Protein AF-A0A7W0SHC7-F1 (afdb_monomer_lite)

Structure (mmCIF, N/CA/C/O backbone):
data_AF-A0A7W0SHC7-F1
#
_entry.id   AF-A0A7W0SHC7-F1
#
loop_
_atom_site.group_PDB
_atom_site.id
_atom_site.type_symbol
_atom_site.label_atom_id
_atom_site.label_alt_id
_atom_site.label_comp_id
_atom_site.label_asym_id
_atom_site.label_entity_id
_atom_site.label_seq_id
_atom_site.pdbx_PDB_ins_code
_atom_site.Cartn_x
_atom_site.Cartn_y
_atom_site.Cartn_z
_atom_site.occupancy
_atom_site.B_iso_or_equiv
_atom_site.auth_seq_id
_atom_site.auth_comp_id
_atom_site.auth_asym_id
_atom_site.auth_atom_id
_atom_site.pdbx_PDB_model_num
ATOM 1 N N . ASN A 1 1 ? 15.297 6.493 -2.802 1.00 87.38 1 ASN A N 1
ATOM 2 C CA . ASN A 1 1 ? 15.913 5.170 -2.515 1.00 87.38 1 ASN A CA 1
ATOM 3 C C . ASN A 1 1 ? 14.807 4.181 -2.105 1.00 87.38 1 ASN A C 1
ATOM 5 O O . ASN A 1 1 ? 13.716 4.627 -1.783 1.00 87.38 1 ASN A O 1
ATOM 9 N N . THR A 1 2 ? 15.013 2.858 -2.148 1.00 94.94 2 THR A N 1
ATOM 10 C CA . THR A 1 2 ? 14.005 1.851 -1.747 1.00 94.94 2 THR A CA 1
ATOM 11 C C . THR A 1 2 ? 13.662 1.906 -0.259 1.00 94.94 2 THR A C 1
ATOM 13 O O . THR A 1 2 ? 12.513 1.664 0.089 1.00 94.94 2 THR A O 1
ATOM 16 N N . GLN A 1 3 ? 14.619 2.261 0.603 1.00 95.69 3 GLN A N 1
ATOM 17 C CA . GLN A 1 3 ? 14.370 2.440 2.038 1.00 95.69 3 GLN A CA 1
ATOM 18 C C . GLN A 1 3 ? 13.398 3.597 2.308 1.00 95.69 3 GLN A C 1
ATOM 20 O O . GLN A 1 3 ? 12.382 3.399 2.962 1.00 95.69 3 GLN A O 1
ATOM 25 N N . GLU A 1 4 ? 13.644 4.765 1.709 1.00 95.94 4 GLU A N 1
ATOM 26 C CA . GLU A 1 4 ? 12.741 5.924 1.810 1.00 95.94 4 GLU A CA 1
ATOM 27 C C . GLU A 1 4 ? 11.330 5.591 1.309 1.00 95.94 4 GLU A C 1
ATOM 29 O O . GLU A 1 4 ? 10.344 6.032 1.884 1.00 95.94 4 GLU A O 1
ATOM 34 N N . ALA A 1 5 ? 11.216 4.774 0.254 1.00 96.56 5 ALA A N 1
ATOM 35 C CA . ALA A 1 5 ? 9.915 4.339 -0.245 1.00 96.56 5 ALA A CA 1
ATOM 36 C C . ALA A 1 5 ? 9.159 3.459 0.765 1.00 96.56 5 ALA A C 1
ATOM 38 O O . ALA A 1 5 ? 7.940 3.567 0.855 1.00 96.56 5 ALA A O 1
ATOM 39 N N . ARG A 1 6 ? 9.860 2.608 1.529 1.00 97.88 6 ARG A N 1
ATOM 40 C CA . ARG A 1 6 ? 9.243 1.801 2.597 1.00 97.88 6 ARG A CA 1
ATOM 41 C C . ARG A 1 6 ? 8.738 2.684 3.729 1.00 97.88 6 ARG A C 1
ATOM 43 O O . ARG A 1 6 ? 7.591 2.554 4.135 1.00 97.88 6 ARG A O 1
ATOM 50 N N . GLU A 1 7 ? 9.569 3.614 4.188 1.00 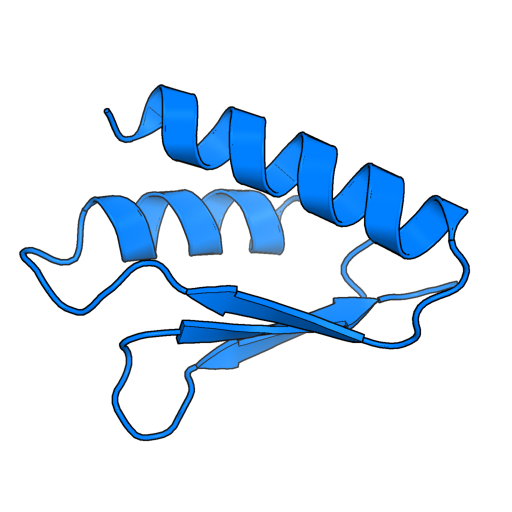98.12 7 GLU A N 1
ATOM 51 C CA . GLU A 1 7 ? 9.210 4.547 5.263 1.00 98.12 7 GLU A CA 1
ATOM 52 C C . GLU A 1 7 ? 8.030 5.442 4.870 1.00 98.12 7 GLU A C 1
ATOM 54 O O . GLU A 1 7 ? 7.084 5.590 5.642 1.00 98.12 7 GLU A O 1
ATOM 59 N N . ALA A 1 8 ? 8.034 5.965 3.640 1.00 98.06 8 ALA A N 1
ATOM 60 C CA . ALA A 1 8 ? 6.937 6.774 3.125 1.00 98.06 8 ALA A CA 1
ATOM 61 C C . ALA A 1 8 ? 5.624 5.983 3.025 1.00 98.06 8 ALA A C 1
ATOM 63 O O . ALA A 1 8 ? 4.573 6.502 3.389 1.00 98.06 8 ALA A O 1
ATOM 64 N N . VAL A 1 9 ? 5.668 4.731 2.552 1.00 98.25 9 VAL A N 1
ATOM 65 C CA . VAL A 1 9 ? 4.464 3.890 2.458 1.00 98.25 9 VAL A CA 1
ATOM 66 C C . VAL A 1 9 ? 3.922 3.521 3.830 1.00 98.25 9 VAL A C 1
ATOM 68 O O . VAL A 1 9 ? 2.712 3.593 4.012 1.00 98.25 9 VAL A O 1
ATOM 71 N N . ARG A 1 10 ? 4.789 3.184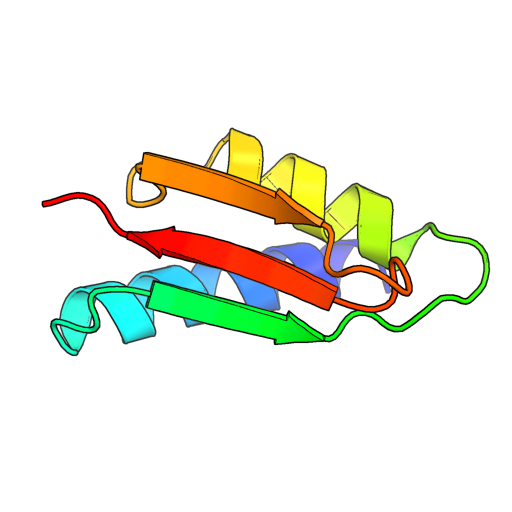 4.790 1.00 98.38 10 ARG A N 1
ATOM 72 C CA . ARG A 1 10 ? 4.392 2.922 6.177 1.00 98.38 10 ARG A CA 1
ATOM 73 C C . ARG A 1 10 ? 3.622 4.105 6.766 1.00 98.38 10 ARG A C 1
ATOM 75 O O . ARG A 1 10 ? 2.461 3.954 7.119 1.00 98.38 10 ARG A O 1
ATOM 82 N N . SER A 1 11 ? 4.234 5.293 6.761 1.00 98.44 11 SER A N 1
ATOM 83 C CA . SER A 1 11 ? 3.593 6.509 7.283 1.00 98.44 11 SER A CA 1
ATOM 84 C C . SER A 1 11 ? 2.284 6.820 6.560 1.00 98.44 11 SER A C 1
ATOM 86 O O . SER A 1 11 ? 1.296 7.167 7.192 1.00 98.44 11 SER A O 1
ATOM 88 N N . PHE A 1 12 ? 2.253 6.664 5.235 1.00 98.50 12 PHE A N 1
ATOM 89 C CA . PHE A 1 12 ? 1.054 6.918 4.444 1.00 98.50 12 PHE A CA 1
ATOM 90 C C . PHE A 1 12 ? -0.103 5.968 4.784 1.00 98.50 12 PHE A C 1
ATOM 92 O O . PHE A 1 12 ? -1.254 6.399 4.818 1.00 98.50 12 PHE A O 1
ATOM 99 N N . VAL A 1 13 ? 0.184 4.684 5.016 1.00 98.38 13 VAL A N 1
ATOM 100 C CA . VAL A 1 13 ? -0.828 3.699 5.419 1.00 98.38 13 VAL A CA 1
ATOM 101 C C . VAL A 1 13 ? -1.336 3.992 6.828 1.00 98.38 13 VAL A C 1
ATOM 103 O O . VAL A 1 13 ? -2.549 3.968 7.029 1.00 98.38 13 VAL A O 1
ATOM 106 N N . ASP A 1 14 ? -0.441 4.314 7.766 1.00 98.19 14 ASP A N 1
ATOM 107 C CA . ASP A 1 14 ? -0.817 4.732 9.122 1.00 98.19 14 ASP A CA 1
ATOM 108 C C . ASP A 1 14 ? -1.760 5.946 9.076 1.00 98.19 14 ASP A C 1
ATOM 110 O O . ASP A 1 14 ? -2.859 5.899 9.631 1.00 98.19 14 ASP A O 1
ATOM 114 N N . ASP A 1 15 ? -1.382 6.998 8.344 1.00 98.56 15 ASP A N 1
ATOM 115 C CA . ASP A 1 15 ? -2.176 8.224 8.202 1.00 98.56 15 ASP A CA 1
ATOM 116 C C . ASP A 1 15 ? -3.544 7.959 7.552 1.00 98.56 15 ASP A C 1
ATOM 118 O O . ASP A 1 15 ? -4.564 8.510 7.972 1.00 98.56 15 ASP A O 1
ATOM 122 N N . ALA A 1 16 ? -3.588 7.101 6.530 1.00 98.38 16 ALA A N 1
ATOM 123 C CA . ALA A 1 16 ? -4.825 6.749 5.843 1.00 98.38 16 ALA A CA 1
ATOM 124 C C . ALA A 1 16 ? -5.787 5.953 6.734 1.00 98.38 16 ALA A C 1
ATOM 126 O O . ALA A 1 16 ? -6.993 6.212 6.717 1.00 98.38 16 ALA A O 1
ATOM 127 N N . ALA A 1 17 ? -5.257 5.020 7.526 1.00 97.44 17 ALA A N 1
ATOM 128 C CA . ALA A 1 17 ? -6.036 4.258 8.492 1.00 97.44 17 ALA A CA 1
ATOM 129 C C . ALA A 1 17 ? -6.559 5.161 9.621 1.00 97.44 17 ALA A C 1
ATOM 131 O O . ALA A 1 17 ? -7.744 5.123 9.942 1.00 97.44 17 ALA A O 1
ATOM 132 N N . LEU A 1 18 ? -5.716 6.054 10.155 1.00 97.25 18 LEU A N 1
ATOM 133 C CA . LEU A 1 18 ? -6.109 7.083 11.129 1.00 97.25 18 LEU A CA 1
ATOM 134 C C . LEU A 1 18 ? -7.214 8.006 10.599 1.00 97.25 18 LEU A C 1
ATOM 136 O O . LEU A 1 18 ? -8.096 8.418 11.353 1.00 97.25 18 LEU A O 1
ATOM 140 N N . ALA A 1 19 ? -7.189 8.317 9.303 1.00 97.75 19 ALA A N 1
ATOM 141 C CA . ALA A 1 19 ? -8.222 9.100 8.634 1.00 97.75 19 ALA A CA 1
ATOM 142 C C . 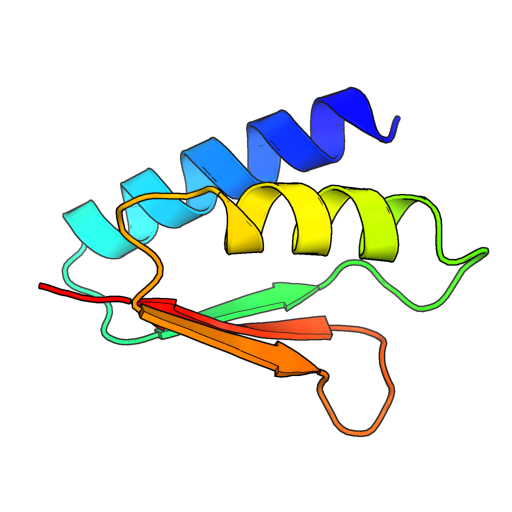ALA A 1 19 ? -9.517 8.311 8.346 1.00 97.75 19 ALA A C 1
ATOM 144 O O . ALA A 1 19 ? -10.465 8.884 7.805 1.00 97.75 19 ALA A O 1
ATOM 145 N N . GLY A 1 20 ? -9.575 7.017 8.683 1.00 97.00 20 GLY A N 1
ATOM 146 C CA . GLY A 1 20 ? -10.733 6.156 8.440 1.00 97.00 20 GLY A CA 1
ATOM 147 C C . GLY A 1 20 ? -10.989 5.888 6.956 1.00 97.00 20 GLY A C 1
ATOM 148 O O . GLY A 1 20 ? -12.133 5.668 6.555 1.00 97.00 20 GLY A O 1
ATOM 149 N N . LEU A 1 21 ? -9.953 5.960 6.113 1.00 98.12 21 LEU A N 1
ATOM 150 C CA . LEU A 1 21 ? -10.097 5.632 4.700 1.00 98.12 21 LEU A CA 1
ATOM 151 C C . LEU A 1 21 ? -10.237 4.111 4.537 1.00 98.12 21 LEU A C 1
ATOM 153 O O . LEU A 1 21 ? -9.447 3.366 5.104 1.00 98.12 21 LEU A O 1
ATOM 157 N N . PRO A 1 22 ? -11.177 3.622 3.711 1.00 97.31 22 PRO A N 1
ATOM 158 C CA . PRO A 1 22 ? -11.330 2.182 3.489 1.00 97.31 22 PRO A CA 1
ATOM 159 C C . PRO A 1 22 ? -10.260 1.614 2.544 1.00 97.31 22 PRO A C 1
ATOM 161 O O . PRO A 1 22 ? -10.013 0.410 2.505 1.00 97.31 22 PRO A O 1
ATOM 164 N N . SER A 1 23 ? -9.646 2.467 1.719 1.00 97.94 23 SER A N 1
ATOM 165 C CA . SER A 1 23 ? -8.639 2.055 0.744 1.00 97.94 23 SER A CA 1
ATOM 166 C C . SER A 1 23 ? -7.774 3.224 0.293 1.00 97.94 23 SER A C 1
ATOM 168 O O . SER A 1 23 ? -8.192 4.384 0.339 1.00 97.94 23 SER A O 1
ATOM 170 N N . VAL A 1 24 ? -6.578 2.904 -0.198 1.00 98.25 24 VAL A N 1
ATOM 171 C CA . VAL A 1 24 ? -5.647 3.858 -0.805 1.00 98.25 24 VAL A CA 1
ATOM 172 C C . VAL A 1 24 ? -4.955 3.262 -2.025 1.00 98.25 24 VAL A C 1
ATOM 174 O O . VAL A 1 24 ? -4.988 2.059 -2.275 1.00 98.25 24 VAL A O 1
ATOM 177 N N . ARG A 1 25 ? -4.295 4.118 -2.805 1.00 98.00 25 ARG A N 1
ATOM 178 C CA . ARG A 1 25 ? -3.497 3.711 -3.962 1.00 98.00 25 ARG A CA 1
ATOM 179 C C . ARG A 1 25 ? -2.097 4.290 -3.862 1.00 98.00 25 ARG A C 1
ATOM 181 O O . ARG A 1 25 ? -1.930 5.505 -3.830 1.00 98.00 25 ARG A O 1
ATOM 188 N N . VAL A 1 26 ? -1.099 3.414 -3.891 1.00 98.00 26 VAL A N 1
ATOM 189 C CA . VAL A 1 26 ? 0.317 3.784 -3.861 1.00 98.00 26 VAL A CA 1
ATOM 190 C C . VAL A 1 26 ? 0.874 3.753 -5.277 1.00 98.00 26 VAL A C 1
ATOM 192 O O . VAL A 1 26 ? 0.999 2.689 -5.884 1.00 98.00 26 VAL A O 1
ATOM 195 N N . ILE A 1 27 ? 1.223 4.922 -5.812 1.00 97.56 27 ILE A N 1
ATOM 196 C CA . ILE A 1 27 ? 1.814 5.056 -7.147 1.00 97.56 27 ILE A CA 1
ATOM 197 C C . ILE A 1 27 ? 3.336 4.984 -7.014 1.00 97.56 27 ILE A C 1
ATOM 199 O O . ILE A 1 27 ? 3.974 5.925 -6.554 1.00 97.56 27 ILE A O 1
ATOM 203 N N . HIS A 1 28 ? 3.924 3.869 -7.440 1.00 96.19 28 HIS A N 1
ATOM 204 C CA . HIS A 1 28 ? 5.377 3.645 -7.405 1.00 96.19 28 HIS A CA 1
ATOM 205 C C . HIS A 1 28 ? 6.034 3.705 -8.794 1.00 96.19 28 HIS A C 1
ATOM 207 O O . HIS A 1 28 ? 7.257 3.607 -8.911 1.00 96.19 28 HIS A O 1
ATOM 213 N N . GLY A 1 29 ? 5.237 3.849 -9.859 1.00 95.31 29 GLY A N 1
ATOM 214 C CA . GLY A 1 29 ? 5.711 3.814 -11.240 1.00 95.31 29 GLY A CA 1
ATOM 215 C C . GLY A 1 29 ? 6.140 2.411 -11.686 1.00 95.31 29 GLY A C 1
ATOM 216 O O . GLY A 1 29 ? 6.102 1.449 -10.919 1.00 95.31 29 GLY A O 1
ATOM 217 N N . ARG A 1 30 ? 6.531 2.286 -12.960 1.00 93.31 30 ARG A N 1
ATOM 218 C CA . ARG A 1 30 ? 6.886 0.991 -13.577 1.00 93.31 30 ARG A CA 1
ATOM 219 C C . ARG A 1 30 ? 8.384 0.689 -13.480 1.00 93.31 30 ARG A C 1
ATOM 221 O O . ARG A 1 30 ? 8.748 -0.369 -12.980 1.00 93.31 30 ARG A O 1
ATOM 228 N N . GLY A 1 31 ? 9.226 1.653 -13.868 1.00 91.94 31 GLY A N 1
ATOM 229 C CA . GLY A 1 31 ? 10.686 1.667 -13.676 1.00 91.94 31 GLY A CA 1
ATOM 230 C C . GLY A 1 31 ? 11.397 0.311 -13.806 1.00 91.94 31 GLY A C 1
ATOM 231 O O . GLY A 1 31 ? 11.010 -0.549 -14.589 1.00 91.94 31 GLY A O 1
ATOM 232 N N . THR A 1 32 ? 12.441 0.112 -12.999 1.00 95.12 32 THR A N 1
ATOM 233 C CA . THR A 1 32 ? 13.126 -1.187 -12.841 1.00 95.12 32 THR A CA 1
ATOM 234 C C . THR A 1 32 ? 12.375 -2.147 -11.911 1.00 95.12 32 THR A C 1
ATOM 236 O O . THR A 1 32 ? 12.786 -3.288 -11.728 1.00 95.12 32 THR A O 1
ATOM 239 N N . GLY A 1 33 ? 11.295 -1.686 -11.271 1.00 95.75 33 GLY A N 1
ATOM 240 C CA . GLY A 1 33 ? 10.545 -2.445 -10.272 1.00 95.75 33 GLY A CA 1
ATOM 241 C C . GLY A 1 33 ? 11.145 -2.467 -8.864 1.00 95.75 33 GLY A C 1
ATOM 242 O O . GLY A 1 33 ? 10.516 -3.022 -7.967 1.00 95.75 33 GLY A O 1
ATOM 243 N N . ALA A 1 34 ? 12.303 -1.842 -8.624 1.00 97.31 34 ALA A N 1
ATOM 244 C CA . ALA A 1 34 ? 12.915 -1.810 -7.290 1.00 97.31 34 ALA A CA 1
ATOM 245 C C . ALA A 1 34 ? 12.006 -1.137 -6.244 1.00 97.31 34 ALA A C 1
ATOM 247 O O . ALA A 1 34 ? 11.789 -1.684 -5.164 1.00 97.31 34 ALA A O 1
ATOM 248 N N . VAL A 1 35 ? 11.419 0.017 -6.587 1.00 97.19 35 VAL A N 1
ATOM 249 C CA . VAL A 1 35 ? 10.467 0.725 -5.714 1.00 97.19 35 VAL A CA 1
ATOM 250 C C . VAL A 1 35 ? 9.183 -0.085 -5.553 1.0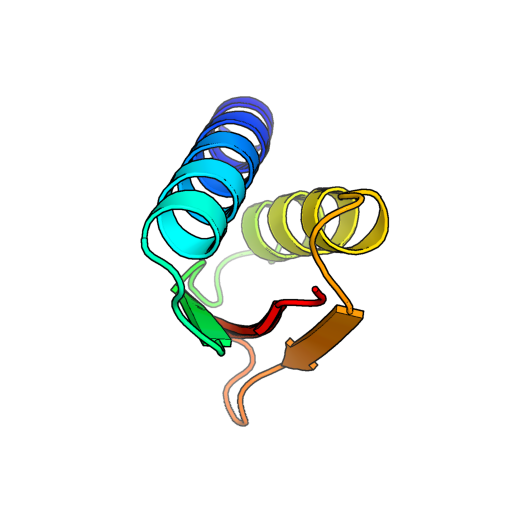0 97.19 35 VAL A C 1
ATOM 252 O O . VAL A 1 35 ? 8.756 -0.298 -4.427 1.00 97.19 35 VAL A O 1
ATOM 255 N N . ARG A 1 36 ? 8.621 -0.628 -6.644 1.00 97.19 36 ARG A N 1
ATOM 256 C CA . ARG A 1 36 ? 7.447 -1.519 -6.593 1.00 97.19 36 ARG A CA 1
ATOM 257 C C . ARG A 1 36 ? 7.645 -2.665 -5.604 1.00 97.19 36 ARG A C 1
ATOM 259 O O . ARG A 1 36 ? 6.776 -2.909 -4.775 1.00 97.19 36 ARG A O 1
ATOM 266 N N . LYS A 1 37 ? 8.785 -3.358 -5.680 1.00 97.69 37 LYS A N 1
ATOM 267 C CA . LYS A 1 37 ? 9.110 -4.444 -4.752 1.00 97.69 37 LYS A CA 1
ATOM 268 C C . LYS A 1 37 ? 9.176 -3.937 -3.313 1.00 97.69 37 LYS A C 1
ATOM 270 O O . LYS A 1 37 ? 8.555 -4.531 -2.445 1.00 97.69 37 LYS A O 1
ATOM 275 N N . ALA A 1 38 ? 9.887 -2.838 -3.070 1.00 98.06 38 ALA A N 1
ATOM 276 C CA . ALA A 1 38 ? 10.013 -2.269 -1.733 1.00 98.06 38 ALA A CA 1
ATOM 277 C C . ALA A 1 38 ? 8.649 -1.885 -1.128 1.00 98.06 38 ALA A C 1
ATOM 279 O O . ALA A 1 38 ? 8.397 -2.213 0.026 1.00 98.06 38 ALA A O 1
ATOM 280 N N . VAL A 1 39 ? 7.770 -1.272 -1.928 1.00 98.25 39 VAL A N 1
ATOM 281 C CA . VAL A 1 39 ? 6.394 -0.922 -1.548 1.00 98.25 39 VAL A CA 1
ATOM 282 C C . VAL A 1 39 ? 5.575 -2.167 -1.214 1.00 98.25 39 VAL A C 1
ATOM 284 O O . VAL A 1 39 ? 4.969 -2.225 -0.152 1.00 98.25 39 VAL A O 1
ATOM 287 N N . ARG A 1 40 ? 5.567 -3.184 -2.084 1.00 97.81 40 ARG A N 1
ATOM 288 C CA . ARG A 1 40 ? 4.782 -4.409 -1.850 1.00 97.81 40 ARG A CA 1
ATOM 289 C C . ARG A 1 40 ? 5.285 -5.220 -0.662 1.00 97.81 40 ARG A C 1
ATOM 291 O O . ARG A 1 40 ? 4.466 -5.787 0.056 1.00 97.81 40 ARG A O 1
ATOM 298 N N . ASP A 1 41 ? 6.600 -5.271 -0.452 1.00 98.25 41 ASP A N 1
ATOM 299 C CA . ASP A 1 41 ? 7.194 -5.928 0.715 1.00 98.25 41 ASP A CA 1
ATOM 300 C C . ASP A 1 41 ? 6.715 -5.242 2.012 1.00 98.25 41 ASP A C 1
ATOM 302 O O . ASP A 1 41 ? 6.293 -5.929 2.938 1.00 98.25 41 ASP A O 1
ATOM 306 N N . GLU A 1 42 ? 6.715 -3.902 2.058 1.00 98.44 42 GLU A N 1
ATOM 307 C CA . GLU A 1 42 ? 6.217 -3.131 3.208 1.00 98.44 42 GLU A CA 1
ATOM 308 C C . GLU A 1 42 ? 4.717 -3.373 3.438 1.00 98.44 42 GLU A C 1
ATOM 310 O O . GLU A 1 42 ? 4.336 -3.805 4.524 1.00 98.44 42 GLU A O 1
ATOM 315 N N . LEU A 1 43 ? 3.886 -3.209 2.398 1.00 98.25 43 LEU A N 1
ATOM 316 C CA . LEU A 1 43 ? 2.432 -3.425 2.462 1.00 98.25 43 LEU A CA 1
ATOM 317 C C . LEU A 1 43 ? 2.058 -4.836 2.931 1.00 98.25 43 LEU A C 1
ATOM 319 O O . LEU A 1 43 ? 1.111 -4.994 3.689 1.00 98.25 43 LEU A O 1
ATOM 323 N N . SER A 1 44 ? 2.811 -5.859 2.516 1.00 98.19 44 SER A N 1
ATOM 324 C CA . SER A 1 44 ? 2.557 -7.253 2.917 1.00 98.19 44 SER A CA 1
ATOM 325 C C . SER A 1 44 ? 2.843 -7.522 4.397 1.00 98.19 44 SER A C 1
ATOM 327 O O . SER A 1 44 ? 2.376 -8.522 4.932 1.00 98.19 44 SER A O 1
ATOM 329 N N . SER A 1 45 ? 3.640 -6.669 5.043 1.00 97.44 45 SER A N 1
ATOM 330 C CA . SER A 1 45 ? 4.007 -6.789 6.460 1.00 97.44 45 SER A CA 1
ATOM 331 C C . SER A 1 45 ? 3.267 -5.807 7.369 1.00 97.44 45 SER A C 1
ATOM 333 O O . SER A 1 45 ? 3.415 -5.871 8.589 1.00 97.44 45 SER A O 1
ATOM 335 N N . HIS A 1 46 ? 2.504 -4.879 6.789 1.00 97.94 46 HIS A N 1
ATOM 336 C CA . HIS A 1 46 ? 1.903 -3.778 7.521 1.00 97.94 46 HIS A CA 1
ATOM 337 C C . HIS A 1 46 ? 0.599 -4.223 8.207 1.00 97.94 46 HIS A C 1
ATOM 339 O O . HIS A 1 46 ? -0.310 -4.685 7.521 1.00 97.94 46 HIS A O 1
ATOM 345 N N . PRO A 1 47 ? 0.452 -4.061 9.534 1.00 96.94 47 PRO A N 1
ATOM 346 C CA . PRO A 1 47 ? -0.673 -4.632 10.285 1.00 96.94 47 PRO A CA 1
ATOM 347 C C . PRO A 1 47 ? -2.043 -4.048 9.911 1.00 96.94 47 PRO A C 1
ATOM 349 O O . PRO A 1 47 ? -3.046 -4.734 10.045 1.00 96.94 47 PRO A O 1
ATOM 352 N N . LE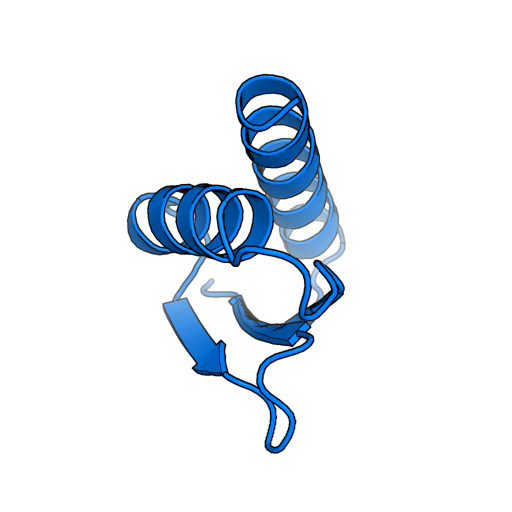U A 1 48 ? -2.080 -2.802 9.431 1.00 97.75 48 LEU A N 1
ATOM 353 C CA . LEU A 1 48 ? -3.312 -2.110 9.016 1.00 97.75 48 LEU A CA 1
ATOM 354 C C . LEU A 1 48 ? -3.741 -2.425 7.569 1.00 97.75 48 LEU A C 1
ATOM 356 O O . LEU A 1 48 ? -4.768 -1.938 7.099 1.00 97.75 48 LEU A O 1
ATOM 360 N N . VAL A 1 49 ? -2.953 -3.213 6.833 1.00 98.25 49 VAL A N 1
ATOM 361 C CA . VAL A 1 49 ? -3.289 -3.619 5.464 1.00 98.25 49 VAL A CA 1
ATOM 362 C C . VAL A 1 49 ? -4.055 -4.935 5.509 1.00 98.25 49 VAL A C 1
ATOM 364 O O . VAL A 1 49 ? -3.503 -5.966 5.882 1.00 98.25 49 VAL A O 1
ATOM 367 N N . GLY A 1 50 ? -5.316 -4.913 5.077 1.00 97.88 50 GLY A N 1
ATOM 368 C CA . GLY A 1 50 ? -6.121 -6.128 4.936 1.00 97.88 50 GLY A CA 1
ATOM 369 C C . GLY A 1 50 ? -5.782 -6.897 3.658 1.00 97.88 50 GLY A C 1
ATOM 370 O O . GLY A 1 50 ? -5.627 -8.118 3.671 1.00 97.88 50 GLY A O 1
ATOM 371 N N . SER A 1 51 ? -5.639 -6.186 2.537 1.00 97.75 51 SER A N 1
ATOM 372 C CA . SER A 1 51 ? -5.226 -6.771 1.259 1.00 97.75 51 SER A CA 1
ATOM 373 C C . SER A 1 51 ? -4.582 -5.730 0.349 1.00 97.75 51 SER A C 1
ATOM 375 O O . SER A 1 51 ? -4.776 -4.524 0.509 1.00 97.75 51 SER A O 1
ATOM 377 N N . HIS A 1 52 ? -3.809 -6.194 -0.631 1.00 98.06 52 HIS A N 1
ATOM 378 C CA . HIS A 1 52 ? -3.297 -5.336 -1.691 1.00 98.06 52 HIS A CA 1
ATOM 379 C C . HIS A 1 52 ? -3.233 -6.073 -3.023 1.00 98.06 52 HIS A C 1
ATOM 381 O O . HIS A 1 52 ? -3.028 -7.286 -3.077 1.00 98.06 52 HIS A O 1
ATOM 387 N N . GLU A 1 53 ? -3.410 -5.321 -4.102 1.00 97.69 53 GLU A N 1
ATOM 388 C CA . GLU A 1 53 ? -3.374 -5.833 -5.465 1.00 97.69 53 GLU A CA 1
ATOM 389 C C . GLU A 1 53 ? -2.713 -4.840 -6.418 1.00 97.69 53 GLU A C 1
ATOM 391 O O . GLU A 1 53 ? -2.670 -3.628 -6.190 1.00 97.69 53 GLU A O 1
ATOM 396 N N . SER A 1 54 ? -2.154 -5.361 -7.506 1.00 96.25 54 SER A N 1
ATOM 397 C CA . SER A 1 54 ? -1.586 -4.517 -8.549 1.00 96.25 54 SER A CA 1
ATOM 398 C C . SER A 1 54 ? -2.686 -3.882 -9.390 1.00 96.25 54 SER A C 1
ATOM 400 O O . SER A 1 54 ? -3.609 -4.570 -9.815 1.00 96.25 54 SER A O 1
ATOM 402 N N . ASP A 1 55 ? -2.515 -2.611 -9.751 1.00 92.31 55 ASP A N 1
ATOM 403 C CA . ASP A 1 55 ? -3.294 -2.024 -10.841 1.00 92.31 55 ASP A CA 1
ATOM 404 C C . ASP A 1 55 ? -2.917 -2.697 -12.182 1.00 92.31 55 ASP A C 1
ATOM 406 O O . ASP A 1 55 ? -1.819 -3.241 -12.345 1.00 92.31 55 ASP A O 1
ATOM 410 N N . SER A 1 56 ? -3.823 -2.611 -13.153 1.00 88.88 56 SER A N 1
ATOM 411 C CA . SER A 1 56 ? -3.765 -3.136 -14.523 1.00 88.88 56 SER A CA 1
ATOM 412 C C . SER A 1 56 ? -2.472 -2.824 -15.283 1.00 88.88 56 SER A C 1
ATOM 414 O O . SER A 1 56 ? -2.038 -3.615 -16.118 1.00 88.88 56 SER A O 1
ATOM 416 N N . ALA A 1 57 ? -1.831 -1.689 -14.990 1.00 90.62 57 ALA A N 1
ATOM 417 C CA . ALA A 1 57 ? -0.572 -1.280 -15.610 1.00 90.62 57 ALA A CA 1
ATOM 418 C C . ALA A 1 57 ? 0.675 -1.540 -14.737 1.00 90.62 57 ALA A C 1
ATOM 420 O O . ALA A 1 57 ? 1.764 -1.098 -15.108 1.00 90.62 57 ALA A O 1
ATOM 421 N N . ASP A 1 58 ? 0.534 -2.180 -13.568 1.00 90.94 58 ASP A N 1
ATOM 422 C CA . ASP A 1 58 ? 1.607 -2.474 -12.591 1.00 90.94 58 ASP A CA 1
ATOM 423 C C . ASP A 1 58 ? 2.430 -1.237 -12.162 1.00 90.94 58 ASP A C 1
ATOM 425 O O . ASP A 1 58 ? 3.552 -1.332 -11.664 1.00 90.94 58 ASP A O 1
ATOM 429 N N . GLY A 1 59 ? 1.872 -0.037 -12.362 1.00 96.38 59 GLY A N 1
ATOM 430 C CA . GLY A 1 59 ? 2.455 1.242 -11.944 1.00 96.38 59 GLY A CA 1
ATOM 431 C C . GLY A 1 59 ? 1.991 1.705 -10.564 1.00 96.38 59 GLY A C 1
ATOM 432 O O . GLY A 1 59 ? 2.544 2.664 -10.019 1.00 96.38 59 GLY A O 1
ATOM 433 N N . ALA A 1 60 ? 0.986 1.031 -10.012 1.00 97.94 60 ALA A N 1
ATOM 434 C CA . ALA A 1 60 ? 0.424 1.309 -8.708 1.00 97.94 60 ALA A CA 1
ATOM 435 C C . ALA A 1 60 ? -0.016 0.013 -8.021 1.00 97.94 60 ALA A C 1
ATOM 437 O O . ALA A 1 60 ? -0.258 -1.006 -8.673 1.00 97.94 60 ALA A O 1
ATOM 438 N N . THR A 1 61 ? -0.130 0.085 -6.700 1.00 98.38 61 THR A N 1
ATOM 439 C CA . THR A 1 61 ? -0.710 -0.962 -5.859 1.00 98.38 61 THR A CA 1
ATOM 440 C C . THR A 1 61 ? -1.906 -0.364 -5.118 1.00 98.38 61 THR A C 1
ATOM 442 O O . THR A 1 61 ? -1.778 0.694 -4.494 1.00 98.38 61 THR A O 1
ATOM 445 N N . VAL A 1 62 ? -3.072 -0.994 -5.247 1.00 98.12 62 VAL A N 1
ATOM 446 C CA . VAL A 1 62 ? -4.297 -0.644 -4.517 1.00 98.12 62 VAL A CA 1
ATOM 447 C C . VAL A 1 62 ? -4.298 -1.424 -3.212 1.00 98.12 62 VAL A C 1
ATOM 449 O O . VAL A 1 62 ? -3.958 -2.604 -3.195 1.00 98.12 62 VAL A O 1
ATOM 452 N N . VAL A 1 63 ? -4.631 -0.749 -2.120 1.00 98.50 63 VAL A N 1
ATOM 453 C CA . VAL A 1 63 ? -4.542 -1.272 -0.759 1.00 98.50 63 VAL A CA 1
ATOM 454 C C . VAL A 1 63 ? -5.906 -1.120 -0.110 1.00 98.50 63 VAL A C 1
ATOM 456 O O . VAL A 1 63 ? -6.426 -0.007 -0.048 1.00 98.50 63 VAL A O 1
ATOM 459 N N . SER A 1 64 ? -6.466 -2.224 0.373 1.00 98.31 64 SER A N 1
ATOM 460 C CA . SER A 1 64 ? -7.635 -2.205 1.252 1.00 98.31 64 SER A CA 1
ATOM 461 C C . SER A 1 64 ? -7.147 -2.173 2.693 1.00 98.31 64 SER A C 1
ATOM 463 O O . SER A 1 64 ? -6.316 -2.999 3.088 1.00 98.31 64 SER A O 1
ATOM 465 N N . LEU A 1 65 ? -7.640 -1.210 3.462 1.00 97.50 65 LEU A N 1
ATOM 466 C CA . LEU A 1 65 ? -7.291 -1.058 4.870 1.00 97.50 65 LEU A CA 1
ATOM 467 C C . LEU A 1 65 ? -8.249 -1.906 5.711 1.00 97.50 65 LEU A C 1
ATOM 469 O O . LEU A 1 65 ? -9.428 -2.028 5.376 1.00 97.50 65 LEU A O 1
ATOM 473 N N . GLY A 1 66 ? -7.704 -2.577 6.723 1.00 83.31 66 GLY A N 1
ATOM 474 C CA . GLY A 1 66 ? -8.487 -3.3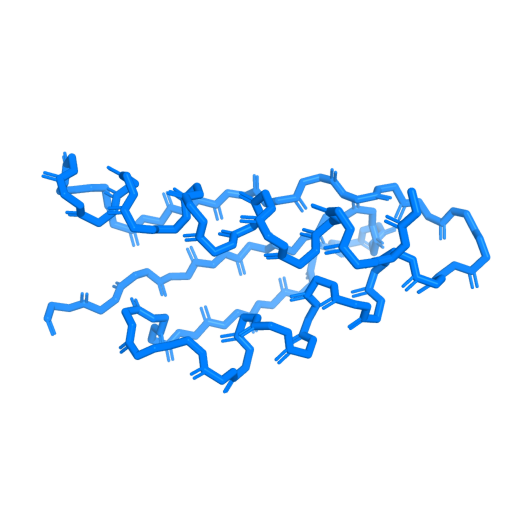38 7.695 1.00 83.31 66 GLY A CA 1
ATOM 475 C C . GLY A 1 66 ? -8.868 -2.470 8.893 1.00 83.31 66 GLY A C 1
ATOM 476 O O . GLY A 1 66 ? -8.175 -1.491 9.174 1.00 83.31 66 GLY A O 1
ATOM 477 N N . ASP A 1 67 ? -9.949 -2.851 9.574 1.00 63.31 67 ASP A N 1
ATOM 478 C CA . ASP A 1 67 ? -10.310 -2.327 10.900 1.00 63.31 67 ASP A CA 1
ATOM 479 C C . ASP A 1 67 ? -9.375 -2.866 11.999 1.00 63.31 67 ASP A C 1
ATOM 481 O O . ASP A 1 67 ? -8.980 -4.057 11.916 1.00 63.31 67 ASP A O 1
#

Sequence (67 aa):
NTQEAREAVRSFVDDAALAGLPSVRVIHGRGTGAVRKAVRDELSSHPLVGSHESDSADGATVVSLGD

Foldseek 3Di:
DLVVLLVVLLVVLVVCVVVVHQKDKAFQADPPCSNVVSNVVSLVPHPQFPDWDADPVNRMIITGGDD

pLDDT: mean 96.13, std 4.94, range [63.31, 98.56]

Radius of gyration: 10.99 Å; chains: 1; bounding box: 27×16×27 Å

Secondary structure (DSSP, 8-state):
-HHHHHHHHHHHHHHHHHTT-SEEEEE--SSSSHHHHHHHHHHHH-TTEEEEEE-TTSSEEEEEEP-